Protein AF-A0A960HZG1-F1 (afdb_monomer)

Nearest PDB structures (foldseek):
  1x8z-assembly1_A-2  TM=6.271E-01  e=2.567E+00  Arabidopsis thaliana
  1x8z-assembly3_A  TM=6.271E-01  e=2.567E+00  Arabidopsis thaliana
  1x8z-assembly2_C  TM=4.460E-01  e=3.647E+00  Arabidopsis thaliana

Foldseek 3Di:
DVVVCLVCLLVLLLVLLVQLLVLVCVVVVVVPDPPDDPVNVLVVCVVVVVQPDPNSVCVSVVNVVLVVLSVQLSVCVVVVVQLSNLVSLLVNLVSLLVVLVVQVPDPPHPVVSSVSNNVSSVVSNVSSVVSNPDDDPPDPPDDD

Structure (mmCIF, N/CA/C/O backbone):
data_AF-A0A960HZG1-F1
#
_entry.id   AF-A0A960HZG1-F1
#
loop_
_atom_site.group_PDB
_atom_site.id
_atom_site.type_symbol
_atom_site.label_atom_id
_atom_site.label_alt_id
_atom_site.label_comp_id
_atom_site.label_asym_id
_atom_site.label_entity_id
_atom_site.label_seq_id
_atom_site.pdbx_PDB_ins_code
_atom_site.Cartn_x
_atom_site.Cartn_y
_atom_site.Cartn_z
_atom_site.occupancy
_atom_site.B_iso_or_equiv
_atom_site.auth_seq_id
_atom_site.auth_comp_id
_atom_site.auth_asym_id
_atom_site.auth_atom_id
_atom_site.pdbx_PDB_model_num
ATOM 1 N N . MET A 1 1 ? -23.791 -1.572 13.401 1.00 60.09 1 MET A N 1
ATOM 2 C CA . MET A 1 1 ? -22.875 -1.609 12.232 1.00 60.09 1 MET A CA 1
ATOM 3 C C . MET A 1 1 ? -21.637 -0.717 12.396 1.00 60.09 1 MET A C 1
ATOM 5 O O . MET A 1 1 ? -20.538 -1.222 12.222 1.00 60.09 1 MET A O 1
ATOM 9 N N . VAL A 1 2 ? -21.760 0.551 12.818 1.00 62.97 2 VAL A N 1
ATOM 10 C CA . VAL A 1 2 ? -20.617 1.496 12.950 1.00 62.97 2 VAL A CA 1
ATOM 11 C C . VAL A 1 2 ? -19.483 1.005 13.875 1.00 62.97 2 VAL A C 1
ATOM 13 O O . VAL A 1 2 ? -18.309 1.224 13.592 1.00 62.97 2 VAL A O 1
ATOM 16 N N . LYS A 1 3 ? -19.809 0.296 14.966 1.00 67.06 3 LYS A N 1
ATOM 17 C CA . LYS A 1 3 ? -18.816 -0.244 15.918 1.00 67.06 3 LYS A CA 1
ATOM 18 C C . LYS A 1 3 ? -17.990 -1.399 15.326 1.00 67.06 3 LYS A C 1
ATOM 20 O O . LYS A 1 3 ? -16.790 -1.456 15.550 1.00 67.06 3 LYS A O 1
ATOM 25 N N . VAL A 1 4 ? -18.623 -2.262 14.523 1.00 69.50 4 VAL A N 1
ATOM 26 C CA . VAL A 1 4 ? -17.967 -3.391 13.836 1.00 69.50 4 VAL A CA 1
ATOM 27 C C . VAL A 1 4 ? -17.028 -2.877 12.747 1.00 69.50 4 VAL A C 1
ATOM 29 O O . VAL A 1 4 ? -15.872 -3.278 12.708 1.00 69.50 4 VAL A O 1
ATOM 32 N N . ALA A 1 5 ? -17.480 -1.912 11.938 1.00 68.69 5 ALA A N 1
ATOM 33 C CA . ALA A 1 5 ? -16.642 -1.275 10.922 1.00 68.69 5 ALA A CA 1
ATOM 34 C C . ALA A 1 5 ? -15.390 -0.618 11.532 1.00 68.69 5 ALA A C 1
ATOM 36 O O . ALA A 1 5 ? -14.304 -0.735 10.980 1.00 68.69 5 ALA A O 1
ATOM 37 N N . ARG A 1 6 ? -15.510 0.003 12.713 1.00 69.31 6 ARG A N 1
ATOM 38 C CA . ARG A 1 6 ? -14.374 0.615 13.427 1.00 69.31 6 ARG A CA 1
ATOM 39 C C . ARG A 1 6 ? -13.327 -0.385 13.918 1.00 69.31 6 ARG A C 1
ATOM 41 O O . ARG A 1 6 ? -12.155 -0.035 13.947 1.00 69.31 6 ARG A O 1
ATOM 48 N N . ILE A 1 7 ? -13.743 -1.584 14.324 1.00 78.25 7 ILE A N 1
ATOM 49 C CA . ILE A 1 7 ? -12.824 -2.638 14.783 1.00 78.25 7 ILE A CA 1
ATOM 50 C C . ILE A 1 7 ? -12.207 -3.363 13.585 1.00 78.25 7 ILE A C 1
ATOM 52 O O . ILE A 1 7 ? -11.035 -3.714 13.625 1.00 78.25 7 ILE A O 1
ATOM 56 N N . ALA A 1 8 ? -12.971 -3.556 12.509 1.00 84.12 8 ALA A N 1
ATOM 57 C CA . ALA A 1 8 ? -12.503 -4.249 11.314 1.00 84.12 8 ALA A CA 1
ATOM 58 C C . ALA A 1 8 ? -11.551 -3.398 10.455 1.00 84.12 8 ALA A C 1
ATOM 60 O O . ALA A 1 8 ? -10.641 -3.943 9.838 1.00 84.12 8 ALA A O 1
ATOM 61 N N . LEU A 1 9 ? -11.727 -2.072 10.415 1.00 84.19 9 LEU A N 1
ATOM 62 C CA . LEU A 1 9 ? -10.987 -1.188 9.506 1.00 84.19 9 LEU A CA 1
ATOM 63 C C . LEU A 1 9 ? -9.449 -1.231 9.676 1.00 84.19 9 LEU A C 1
ATOM 65 O O . LEU A 1 9 ? -8.767 -1.307 8.657 1.00 84.19 9 LEU A O 1
ATOM 69 N N . PRO A 1 10 ? -8.870 -1.261 10.895 1.00 82.56 10 PRO A N 1
ATOM 70 C CA . PRO A 1 10 ? -7.425 -1.439 11.071 1.00 82.56 10 PRO A CA 1
ATOM 71 C C . PRO A 1 10 ? -6.904 -2.769 10.511 1.00 82.56 10 PRO A C 1
ATOM 73 O O . PRO A 1 10 ? -5.852 -2.798 9.877 1.00 82.56 10 PRO A O 1
ATOM 76 N N . TRP A 1 11 ? -7.661 -3.857 10.686 1.00 87.56 11 TRP A N 1
ATOM 77 C CA . TRP A 1 11 ? -7.308 -5.172 10.143 1.00 87.56 11 TRP A CA 1
ATOM 78 C C . TRP A 1 11 ? -7.383 -5.200 8.618 1.00 87.56 11 TRP A C 1
ATOM 80 O O . TRP A 1 11 ? -6.507 -5.770 7.972 1.00 87.56 11 TRP A O 1
ATOM 90 N N . VAL A 1 12 ? -8.383 -4.531 8.038 1.00 89.00 12 VAL A N 1
ATOM 91 C CA . VAL A 1 12 ? -8.481 -4.343 6.585 1.00 89.00 12 VAL A CA 1
ATOM 92 C C . VAL A 1 12 ? -7.268 -3.576 6.061 1.00 89.00 12 VAL A C 1
ATOM 94 O O . VAL A 1 12 ? -6.669 -4.005 5.079 1.00 89.00 12 VAL A O 1
ATOM 97 N N . ILE A 1 13 ? -6.851 -2.494 6.727 1.00 84.00 13 ILE A N 1
ATOM 98 C CA . ILE A 1 13 ? -5.647 -1.743 6.337 1.00 84.00 13 ILE A CA 1
ATOM 99 C C . ILE A 1 13 ? -4.400 -2.629 6.426 1.00 84.00 13 ILE A C 1
ATOM 101 O O . ILE A 1 13 ? -3.614 -2.650 5.485 1.00 84.00 13 ILE A O 1
ATOM 105 N N . ALA A 1 14 ? -4.231 -3.398 7.504 1.00 85.94 14 ALA A N 1
ATOM 106 C CA . ALA A 1 14 ? -3.089 -4.30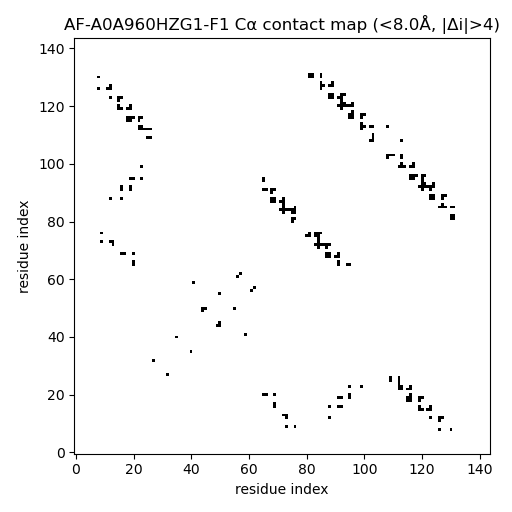1 7.650 1.00 85.94 14 ALA A CA 1
ATOM 107 C C . ALA A 1 14 ? -3.041 -5.366 6.537 1.00 85.94 14 ALA A C 1
ATOM 109 O O . ALA A 1 14 ? -1.985 -5.597 5.945 1.00 85.94 14 ALA A O 1
ATOM 110 N N . ALA A 1 15 ? -4.188 -5.963 6.197 1.00 88.19 15 ALA A N 1
ATOM 111 C CA . ALA A 1 15 ? -4.292 -6.916 5.095 1.00 88.19 15 ALA A CA 1
ATOM 112 C C . ALA A 1 15 ? -3.973 -6.262 3.741 1.00 88.19 15 ALA A C 1
ATOM 114 O O . ALA A 1 15 ? -3.207 -6.814 2.952 1.00 88.19 15 ALA A O 1
ATOM 115 N N . LEU A 1 16 ? -4.499 -5.061 3.484 1.00 84.81 16 LEU A N 1
ATOM 116 C CA . LEU A 1 16 ? -4.215 -4.307 2.263 1.00 84.81 16 LEU A CA 1
ATOM 117 C C . LEU A 1 16 ? -2.732 -3.928 2.152 1.00 84.81 16 LEU A C 1
ATOM 119 O O . LEU A 1 16 ? -2.173 -4.015 1.060 1.00 84.81 16 LEU A O 1
ATOM 123 N N . VAL A 1 17 ? -2.074 -3.570 3.262 1.00 84.88 17 VAL A N 1
ATOM 124 C CA . VAL A 1 17 ? -0.623 -3.308 3.300 1.00 84.88 17 VAL A CA 1
ATOM 125 C C . VAL A 1 17 ? 0.150 -4.566 2.916 1.00 84.88 17 VAL A C 1
ATOM 127 O O . VAL A 1 17 ? 1.038 -4.493 2.069 1.00 84.88 17 VAL A O 1
ATOM 130 N N . ALA A 1 18 ? -0.211 -5.724 3.473 1.00 86.56 18 ALA A N 1
ATOM 131 C CA . ALA A 1 18 ? 0.435 -6.989 3.131 1.00 86.56 18 ALA A CA 1
ATOM 132 C C . ALA A 1 18 ? 0.277 -7.333 1.639 1.00 86.56 18 ALA A C 1
ATOM 134 O O . ALA A 1 18 ? 1.250 -7.719 0.992 1.00 86.56 18 ALA A O 1
ATOM 135 N N . VAL A 1 19 ? -0.918 -7.135 1.071 1.00 86.44 19 VAL A N 1
ATOM 136 C CA . VAL A 1 19 ? -1.180 -7.363 -0.361 1.00 86.44 19 VAL A CA 1
ATOM 137 C C . VAL A 1 19 ? -0.402 -6.378 -1.241 1.00 86.44 19 VAL A C 1
ATOM 139 O O . VAL A 1 19 ? 0.207 -6.790 -2.230 1.00 86.44 19 VAL A O 1
ATOM 142 N N . ALA A 1 20 ? -0.378 -5.090 -0.894 1.00 81.81 20 ALA A N 1
ATOM 143 C CA . ALA A 1 20 ? 0.343 -4.065 -1.651 1.00 81.81 20 ALA A CA 1
ATOM 144 C C . ALA A 1 20 ? 1.860 -4.325 -1.662 1.00 81.81 20 ALA A C 1
ATOM 146 O O . ALA A 1 20 ? 2.494 -4.328 -2.720 1.00 81.81 20 ALA A O 1
ATOM 147 N N . VAL A 1 21 ? 2.434 -4.638 -0.496 1.00 80.88 21 VAL A N 1
ATOM 148 C CA . VAL A 1 21 ? 3.854 -4.988 -0.379 1.00 80.88 21 VAL A CA 1
ATOM 149 C C . VAL A 1 21 ? 4.142 -6.290 -1.127 1.00 80.88 21 VAL A C 1
ATOM 151 O O . VAL A 1 21 ? 5.028 -6.313 -1.975 1.00 80.88 21 VAL A O 1
ATOM 154 N N . GLY A 1 22 ? 3.371 -7.355 -0.889 1.00 81.50 22 GLY A N 1
ATOM 155 C CA . GLY A 1 22 ? 3.590 -8.662 -1.517 1.00 81.50 22 GLY A CA 1
ATOM 156 C C . GLY A 1 22 ? 3.484 -8.634 -3.044 1.00 81.50 22 GLY A C 1
ATOM 157 O O . GLY A 1 22 ? 4.320 -9.220 -3.731 1.00 81.50 22 GLY A O 1
ATOM 158 N N . SER A 1 23 ? 2.513 -7.897 -3.591 1.00 79.50 23 SER A N 1
ATOM 159 C CA . SER A 1 23 ? 2.342 -7.742 -5.045 1.00 79.50 23 SER A CA 1
ATOM 160 C C . SER A 1 23 ? 3.477 -6.961 -5.710 1.00 79.50 23 SER A C 1
ATOM 162 O O . SER A 1 23 ? 3.809 -7.245 -6.857 1.00 79.50 23 SER A O 1
ATOM 164 N N . THR A 1 24 ? 4.159 -6.070 -4.984 1.00 70.94 24 THR A N 1
ATOM 165 C CA . THR A 1 24 ? 5.364 -5.387 -5.492 1.00 70.94 24 THR A CA 1
ATOM 166 C C . THR A 1 24 ? 6.505 -6.380 -5.768 1.00 70.94 24 THR A C 1
ATOM 168 O O . THR A 1 24 ? 7.337 -6.162 -6.648 1.00 70.94 24 THR A O 1
ATOM 171 N N . PHE A 1 25 ? 6.516 -7.521 -5.072 1.00 72.62 25 PHE A N 1
ATOM 172 C CA . PHE A 1 25 ? 7.459 -8.618 -5.297 1.00 72.62 25 PHE A CA 1
ATOM 173 C C . PHE A 1 25 ? 6.915 -9.702 -6.247 1.00 72.62 25 PHE A C 1
ATOM 175 O O . PHE A 1 25 ? 7.598 -10.695 -6.486 1.00 72.62 25 PHE A O 1
ATOM 182 N N . ALA A 1 26 ? 5.735 -9.523 -6.853 1.00 70.12 26 ALA A N 1
ATOM 183 C CA . ALA A 1 26 ? 5.137 -10.471 -7.804 1.00 70.12 26 ALA A CA 1
ATOM 184 C C . ALA A 1 26 ? 6.089 -10.968 -8.915 1.00 70.12 26 ALA A C 1
ATOM 186 O O . ALA A 1 26 ? 6.090 -12.172 -9.191 1.00 70.12 26 ALA A O 1
ATOM 187 N N . PRO A 1 27 ? 6.939 -10.118 -9.533 1.00 62.81 27 PRO A N 1
ATOM 188 C CA . PRO A 1 27 ? 7.874 -10.582 -10.557 1.00 62.81 27 PRO A CA 1
ATOM 189 C C . PRO A 1 27 ? 8.885 -11.613 -10.036 1.00 62.81 27 PRO A C 1
ATOM 191 O O . PRO A 1 27 ? 9.259 -12.525 -10.768 1.00 62.81 27 PRO A O 1
ATOM 194 N N . TRP A 1 28 ? 9.266 -11.508 -8.761 1.00 62.47 28 TRP A N 1
ATOM 195 C CA . TRP A 1 28 ? 10.229 -12.390 -8.097 1.00 62.47 28 TRP A CA 1
ATOM 196 C C . TRP A 1 28 ? 9.637 -13.769 -7.800 1.00 62.47 28 TRP A C 1
ATOM 198 O O . TRP A 1 28 ? 10.320 -14.781 -7.924 1.00 62.47 28 TRP A O 1
ATOM 208 N N . PHE A 1 29 ? 8.342 -13.821 -7.477 1.00 62.66 29 PHE A N 1
ATOM 209 C CA . PHE A 1 29 ? 7.621 -15.083 -7.303 1.00 62.66 29 PHE A CA 1
ATOM 210 C C . PHE A 1 29 ? 7.456 -15.853 -8.618 1.00 62.66 29 PHE A C 1
ATOM 212 O O . PHE A 1 29 ? 7.411 -17.080 -8.604 1.00 62.66 29 PHE A O 1
ATOM 219 N N . ARG A 1 30 ? 7.378 -15.150 -9.757 1.00 61.59 30 ARG A N 1
ATOM 220 C CA . ARG A 1 30 ? 7.255 -15.779 -11.080 1.00 61.59 30 ARG A CA 1
ATOM 221 C C . ARG A 1 30 ? 8.593 -16.282 -11.622 1.00 61.59 30 ARG A C 1
ATOM 223 O O . ARG A 1 30 ? 8.602 -17.297 -12.309 1.00 61.59 30 ARG A O 1
ATOM 230 N N . SER A 1 31 ? 9.697 -15.580 -11.352 1.00 58.00 31 SER A N 1
ATOM 231 C CA . SER A 1 31 ? 10.999 -15.926 -11.932 1.00 58.00 31 SER A CA 1
ATOM 232 C C . SER A 1 31 ? 11.631 -17.185 -11.340 1.00 58.00 31 SER A C 1
ATOM 234 O O . SER A 1 31 ? 12.497 -17.752 -11.992 1.00 58.00 31 SER A O 1
ATOM 236 N N . GLY A 1 32 ? 11.248 -17.629 -10.134 1.00 54.44 32 GLY A N 1
ATOM 237 C CA . GLY A 1 32 ? 11.793 -18.837 -9.485 1.00 54.44 32 GLY A CA 1
ATOM 238 C C . GLY A 1 32 ? 13.285 -18.768 -9.105 1.00 54.44 32 GLY A C 1
ATOM 239 O O . GLY A 1 32 ? 13.736 -19.534 -8.259 1.00 54.44 32 GLY A O 1
ATOM 240 N N . ASP A 1 33 ? 14.036 -17.826 -9.678 1.00 47.31 33 ASP A N 1
ATOM 241 C CA . ASP A 1 33 ? 15.444 -17.572 -9.397 1.00 47.31 33 ASP A CA 1
ATOM 242 C C . ASP A 1 33 ? 15.620 -16.829 -8.069 1.00 47.31 33 ASP A C 1
ATOM 244 O O . ASP A 1 33 ? 15.433 -15.616 -7.957 1.00 47.31 33 ASP A O 1
ATOM 248 N N . VAL A 1 34 ? 16.029 -17.589 -7.054 1.00 52.88 34 VAL A N 1
ATOM 249 C CA . VAL A 1 34 ? 16.315 -17.152 -5.674 1.00 52.88 34 VAL A CA 1
ATOM 250 C C . VAL A 1 34 ? 17.568 -16.254 -5.588 1.00 52.88 34 VAL A C 1
ATOM 252 O O . VAL A 1 34 ? 17.880 -15.708 -4.533 1.00 52.88 34 VAL A O 1
ATOM 255 N N . THR A 1 35 ? 18.302 -16.064 -6.689 1.00 49.84 35 THR A N 1
ATOM 256 C CA . THR A 1 35 ? 19.662 -15.497 -6.689 1.00 49.84 35 THR A CA 1
ATOM 257 C C . THR A 1 35 ? 19.793 -14.063 -7.197 1.00 49.84 35 THR A C 1
ATOM 259 O O . THR A 1 35 ? 20.875 -13.492 -7.044 1.00 49.84 35 THR A O 1
ATOM 262 N N . ARG A 1 36 ? 18.741 -13.423 -7.729 1.00 50.47 36 ARG A N 1
ATOM 263 C CA . ARG A 1 36 ? 18.839 -11.987 -8.046 1.00 50.47 36 ARG A CA 1
ATOM 264 C C . ARG A 1 36 ? 18.851 -11.195 -6.753 1.00 50.47 36 ARG A C 1
ATOM 266 O O . ARG A 1 36 ? 17.874 -11.144 -6.033 1.00 50.47 36 ARG A O 1
ATOM 273 N N . THR A 1 37 ? 19.955 -10.551 -6.419 1.00 56.62 37 THR A N 1
ATOM 274 C CA . THR A 1 37 ? 19.961 -9.609 -5.292 1.00 56.62 37 THR A CA 1
ATOM 275 C C . THR A 1 37 ? 19.302 -8.304 -5.738 1.00 56.62 37 THR A C 1
ATOM 277 O O . THR A 1 37 ? 19.424 -7.923 -6.900 1.00 56.62 37 THR A O 1
ATOM 280 N N . SER A 1 38 ? 18.631 -7.562 -4.850 1.00 54.03 38 SER A N 1
ATOM 281 C CA . SER A 1 38 ? 18.019 -6.258 -5.188 1.00 54.03 38 SER A CA 1
ATOM 282 C C . SER A 1 38 ? 19.008 -5.291 -5.872 1.00 54.03 38 SER A C 1
ATOM 284 O O . SER A 1 38 ? 18.616 -4.418 -6.645 1.00 54.03 38 SER A O 1
ATOM 286 N N . TYR A 1 39 ? 20.310 -5.494 -5.641 1.00 56.16 39 TYR A N 1
ATOM 287 C CA . TYR A 1 39 ? 21.419 -4.806 -6.295 1.00 56.16 39 TYR A CA 1
ATOM 288 C C . TYR A 1 39 ? 21.574 -5.116 -7.789 1.00 56.16 39 TYR A C 1
ATOM 290 O O . TYR A 1 39 ? 21.967 -4.223 -8.537 1.00 56.16 39 TYR A O 1
ATOM 298 N N . GLU A 1 40 ? 21.277 -6.333 -8.247 1.00 58.22 40 GLU A N 1
ATOM 299 C CA . GLU A 1 40 ? 21.318 -6.679 -9.672 1.00 58.22 40 GLU A CA 1
ATOM 300 C C . GLU A 1 40 ? 20.203 -6.000 -10.452 1.00 58.22 40 GLU A C 1
ATOM 302 O O . GLU A 1 40 ? 20.465 -5.466 -11.523 1.00 58.22 40 GLU A O 1
ATOM 307 N N . THR A 1 41 ? 18.992 -5.924 -9.902 1.00 61.81 41 THR A N 1
ATOM 308 C CA . THR A 1 41 ? 17.880 -5.203 -10.539 1.00 61.81 41 THR A CA 1
ATOM 309 C C . THR A 1 41 ? 18.202 -3.715 -10.681 1.00 61.81 41 THR A C 1
ATOM 311 O O . THR A 1 41 ? 18.011 -3.135 -11.748 1.00 61.81 41 THR A O 1
ATOM 314 N N . ILE A 1 42 ? 18.791 -3.115 -9.640 1.00 60.31 42 ILE A N 1
ATOM 315 C CA . ILE A 1 42 ? 19.296 -1.736 -9.676 1.00 60.31 42 ILE A CA 1
ATOM 316 C C . ILE A 1 42 ? 20.419 -1.583 -10.714 1.00 60.31 42 ILE A C 1
ATOM 318 O O . ILE A 1 42 ? 20.450 -0.597 -11.447 1.00 60.31 42 ILE A O 1
ATOM 322 N N . ARG A 1 43 ? 21.344 -2.547 -10.798 1.00 60.69 43 ARG A N 1
ATOM 323 C CA . ARG A 1 43 ? 22.462 -2.528 -11.754 1.00 60.69 43 ARG A CA 1
ATOM 324 C C . ARG A 1 43 ? 21.980 -2.663 -13.200 1.00 60.69 43 ARG A C 1
ATOM 326 O O . ARG A 1 43 ? 22.517 -1.985 -14.068 1.00 60.69 43 ARG A O 1
ATOM 333 N N . THR A 1 44 ? 20.980 -3.498 -13.459 1.00 62.31 44 THR A N 1
ATOM 334 C CA . THR A 1 44 ? 20.368 -3.659 -14.785 1.00 62.31 44 THR A CA 1
ATOM 335 C C . THR A 1 44 ? 19.598 -2.407 -15.187 1.00 62.31 44 THR A C 1
ATOM 337 O O . THR A 1 44 ? 19.768 -1.928 -16.303 1.00 62.31 44 THR A O 1
ATOM 340 N N . ALA A 1 45 ? 18.833 -1.817 -14.267 1.00 61.91 45 ALA A N 1
ATOM 341 C CA . ALA A 1 45 ? 18.128 -0.562 -14.517 1.00 61.91 45 ALA A CA 1
ATOM 342 C C . ALA A 1 45 ? 19.094 0.611 -14.782 1.00 61.91 45 ALA A C 1
ATOM 344 O O . ALA A 1 45 ? 18.834 1.422 -15.663 1.00 61.91 45 ALA A O 1
ATOM 345 N N . ALA A 1 46 ? 20.240 0.654 -14.089 1.00 60.16 46 ALA A N 1
ATOM 346 C CA . ALA A 1 46 ? 21.304 1.626 -14.351 1.00 60.16 46 ALA A CA 1
ATOM 347 C C . ALA A 1 46 ? 22.036 1.386 -15.686 1.00 60.16 46 ALA A C 1
ATOM 349 O O . ALA A 1 46 ? 22.527 2.330 -16.286 1.00 60.16 46 ALA A O 1
ATOM 350 N N . ARG A 1 47 ? 22.131 0.135 -16.160 1.00 62.44 47 ARG A N 1
ATOM 351 C CA . ARG A 1 47 ? 22.755 -0.196 -17.458 1.00 62.44 47 ARG A CA 1
ATOM 352 C C . ARG A 1 47 ? 21.856 0.074 -18.660 1.00 62.44 47 ARG A C 1
ATOM 354 O O . ARG A 1 47 ? 22.374 0.276 -19.750 1.00 62.44 47 ARG A O 1
ATOM 361 N N . LEU A 1 48 ? 20.542 0.016 -18.473 1.00 59.88 48 LEU A N 1
ATOM 362 C CA . LEU A 1 48 ? 19.547 0.258 -19.519 1.00 59.88 48 LEU A CA 1
ATOM 363 C C . LEU A 1 48 ? 19.188 1.744 -19.672 1.00 59.88 48 LEU A C 1
ATOM 365 O O . LEU A 1 48 ? 18.267 2.052 -20.419 1.00 59.88 48 LEU A O 1
ATOM 369 N N . ASP A 1 49 ? 19.863 2.638 -18.938 1.00 57.59 49 ASP A N 1
ATOM 370 C CA . ASP A 1 49 ? 19.606 4.088 -18.916 1.00 57.59 49 ASP A CA 1
ATOM 371 C C . ASP A 1 49 ? 18.138 4.459 -18.618 1.00 57.59 49 ASP A C 1
ATOM 373 O O . ASP A 1 49 ? 17.668 5.563 -18.858 1.00 57.59 49 ASP A O 1
ATOM 377 N N . LEU A 1 50 ? 17.390 3.525 -18.019 1.00 57.25 50 LEU A N 1
ATOM 378 C CA . LEU A 1 50 ? 15.999 3.715 -17.589 1.00 57.25 50 LEU A CA 1
ATOM 379 C C . LEU A 1 50 ? 15.886 4.688 -16.404 1.00 57.25 50 LEU A C 1
ATOM 381 O O . LEU A 1 50 ? 14.784 5.026 -15.973 1.00 57.25 50 LEU A O 1
ATOM 385 N N . LEU A 1 51 ? 17.024 5.073 -15.830 1.00 54.91 51 LEU A N 1
ATOM 386 C CA . LEU A 1 51 ? 17.160 5.765 -14.563 1.00 54.91 51 LEU A CA 1
ATOM 387 C C . LEU A 1 51 ? 18.001 7.036 -14.736 1.00 54.91 51 LEU A C 1
ATOM 389 O O . LEU A 1 51 ? 19.038 7.184 -14.094 1.00 54.91 51 LEU A O 1
ATOM 393 N N . ASP A 1 52 ? 17.540 7.969 -15.563 1.00 53.38 52 ASP A N 1
ATOM 394 C CA . ASP A 1 52 ? 18.102 9.318 -15.578 1.00 53.38 52 ASP A CA 1
ATOM 395 C C . ASP A 1 52 ? 17.551 10.173 -14.423 1.00 53.38 52 ASP A C 1
ATOM 397 O O . ASP A 1 52 ? 16.347 10.228 -14.145 1.00 53.38 52 ASP A O 1
ATOM 401 N N . GLY A 1 53 ? 18.454 10.877 -13.735 1.00 63.06 53 GLY A N 1
ATOM 402 C CA . GLY A 1 53 ? 18.118 11.917 -12.759 1.00 63.06 53 GLY A CA 1
ATOM 403 C C . GLY A 1 53 ? 17.451 11.440 -11.457 1.00 63.06 53 GLY A C 1
ATOM 404 O O . GLY A 1 53 ? 17.779 10.402 -10.881 1.00 63.06 53 GLY A O 1
ATOM 405 N N . SER A 1 54 ? 16.526 12.247 -10.928 1.00 54.59 54 SER A N 1
ATOM 406 C CA . SER A 1 54 ? 15.889 12.061 -9.610 1.00 54.59 54 SER A CA 1
ATOM 407 C C . SER A 1 54 ? 15.004 10.810 -9.508 1.00 54.59 54 SER A C 1
ATOM 409 O O . SER A 1 54 ? 14.843 10.267 -8.412 1.00 54.59 54 SER A O 1
ATOM 411 N N . ALA A 1 55 ? 14.483 10.305 -10.632 1.00 53.06 55 ALA A N 1
ATOM 412 C CA . ALA A 1 55 ? 13.660 9.095 -10.690 1.00 53.06 55 ALA A CA 1
ATOM 413 C C . ALA A 1 55 ? 14.448 7.830 -10.297 1.00 53.06 55 ALA A C 1
ATOM 415 O O . ALA A 1 55 ? 13.905 6.949 -9.628 1.00 53.06 55 ALA A O 1
ATOM 416 N N . ALA A 1 56 ? 15.746 7.786 -10.616 1.00 55.81 56 ALA A N 1
ATOM 417 C CA . ALA A 1 56 ? 16.676 6.734 -10.207 1.00 55.81 56 ALA A CA 1
ATOM 418 C C . ALA A 1 56 ? 16.784 6.606 -8.688 1.00 55.81 56 ALA A C 1
ATOM 420 O O . ALA A 1 56 ? 16.658 5.524 -8.114 1.00 55.81 56 ALA A O 1
ATOM 421 N N . THR A 1 57 ? 16.992 7.745 -8.033 1.00 57.69 57 THR A N 1
ATOM 422 C CA . THR A 1 57 ? 17.117 7.852 -6.581 1.00 57.69 57 THR A CA 1
ATOM 423 C C . THR A 1 57 ? 15.802 7.480 -5.906 1.00 57.69 57 THR A C 1
ATOM 425 O O . THR A 1 57 ? 15.800 6.708 -4.948 1.00 57.6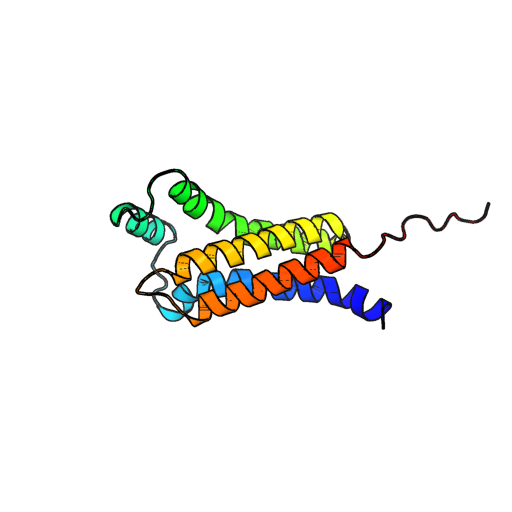9 57 THR A O 1
ATOM 428 N N . VAL A 1 58 ? 14.670 7.944 -6.441 1.00 59.53 58 VAL A N 1
ATOM 429 C CA . VAL A 1 58 ? 13.339 7.608 -5.915 1.00 59.53 58 VAL A CA 1
ATOM 430 C C . VAL A 1 58 ? 13.036 6.119 -6.063 1.00 59.53 58 VAL A C 1
ATOM 432 O O . VAL A 1 58 ? 12.578 5.509 -5.103 1.00 59.53 58 VAL A O 1
ATOM 435 N N . ALA A 1 59 ? 13.343 5.498 -7.203 1.00 61.69 59 ALA A N 1
ATOM 436 C CA . ALA A 1 59 ? 13.164 4.058 -7.374 1.00 61.69 59 ALA A CA 1
ATOM 437 C C . ALA A 1 59 ? 14.066 3.257 -6.418 1.00 61.69 59 ALA A C 1
ATOM 439 O O . ALA A 1 59 ? 13.625 2.280 -5.816 1.00 61.69 59 ALA A O 1
ATOM 440 N N . ARG A 1 60 ? 15.316 3.695 -6.222 1.00 60.38 60 ARG A N 1
ATOM 441 C CA . ARG A 1 60 ? 16.317 2.995 -5.403 1.00 60.38 60 ARG A CA 1
ATOM 442 C C . ARG A 1 60 ? 16.055 3.094 -3.898 1.00 60.38 60 ARG A C 1
ATOM 444 O O . ARG A 1 60 ? 16.237 2.108 -3.191 1.00 60.38 60 ARG A O 1
ATOM 451 N N . PHE A 1 61 ? 15.633 4.259 -3.409 1.00 59.38 61 PHE A N 1
ATOM 452 C CA . PHE A 1 61 ? 15.324 4.474 -1.990 1.00 59.38 61 PHE A CA 1
ATOM 453 C C . PHE A 1 61 ? 13.861 4.169 -1.656 1.00 59.38 61 PHE A C 1
ATOM 455 O O . PHE A 1 61 ? 13.575 3.608 -0.599 1.00 59.38 61 PHE A O 1
ATOM 462 N N . GLY A 1 62 ? 12.937 4.487 -2.565 1.00 63.09 62 GLY A N 1
ATOM 463 C CA . GLY A 1 62 ? 11.501 4.289 -2.383 1.00 63.09 62 GLY A CA 1
ATOM 464 C C . GLY A 1 62 ? 11.117 2.818 -2.254 1.00 63.09 62 GLY A C 1
ATOM 465 O O . GLY A 1 62 ? 10.270 2.493 -1.425 1.00 63.09 62 GLY A O 1
ATOM 466 N N . TRP A 1 63 ? 11.796 1.917 -2.974 1.00 65.50 63 TRP A N 1
ATOM 467 C CA . TRP A 1 63 ? 11.518 0.476 -2.919 1.00 65.50 63 TRP A CA 1
ATOM 468 C C . TRP A 1 63 ? 11.680 -0.109 -1.508 1.00 65.50 63 TRP A C 1
ATOM 470 O O . TRP A 1 63 ? 10.845 -0.894 -1.065 1.00 65.50 63 TRP A O 1
ATOM 480 N N . SER A 1 64 ? 12.712 0.304 -0.767 1.00 72.38 64 SER A N 1
ATOM 481 C CA . SER A 1 64 ? 12.932 -0.133 0.622 1.00 72.38 64 SER A CA 1
ATOM 482 C C . SER A 1 64 ? 12.044 0.610 1.621 1.00 72.38 64 SER A C 1
ATOM 484 O O . SER A 1 64 ? 11.771 0.110 2.712 1.00 72.38 64 SER A O 1
ATOM 486 N N . PHE A 1 65 ? 11.584 1.807 1.259 1.00 79.50 65 PHE A N 1
ATOM 487 C CA . PHE A 1 65 ? 10.775 2.646 2.134 1.00 79.50 65 PHE A CA 1
ATOM 488 C C . PHE A 1 65 ? 9.330 2.149 2.238 1.00 79.50 65 PHE A C 1
ATOM 490 O O . PHE A 1 65 ? 8.753 2.202 3.318 1.00 79.50 65 PHE A O 1
ATOM 497 N N . VAL A 1 66 ? 8.755 1.613 1.156 1.00 81.81 66 VAL A N 1
ATOM 498 C CA . VAL A 1 66 ? 7.374 1.091 1.137 1.00 81.81 66 VAL A CA 1
ATOM 499 C C . VAL A 1 66 ? 7.116 0.013 2.207 1.00 81.81 66 VAL A C 1
ATOM 501 O O . VAL A 1 66 ? 6.188 0.199 2.997 1.00 81.81 66 VAL A O 1
ATOM 504 N N . PRO A 1 67 ? 7.905 -1.077 2.321 1.00 83.19 67 PRO A N 1
ATOM 505 C CA . PRO A 1 67 ? 7.691 -2.074 3.370 1.00 83.19 67 PRO A CA 1
ATOM 506 C C . PRO A 1 67 ? 7.931 -1.509 4.776 1.00 83.19 67 PRO A C 1
ATOM 508 O O . PRO A 1 67 ? 7.180 -1.837 5.692 1.00 83.19 67 PRO A O 1
ATOM 511 N N . LEU A 1 68 ? 8.907 -0.609 4.953 1.00 87.12 68 LEU A N 1
ATOM 512 C CA . LEU A 1 68 ? 9.138 0.061 6.237 1.00 87.12 68 LEU A CA 1
ATOM 513 C C . LEU A 1 68 ? 7.922 0.900 6.655 1.00 87.12 68 LEU A C 1
ATOM 515 O O . LEU A 1 68 ? 7.444 0.772 7.780 1.00 87.12 68 LEU A O 1
ATOM 519 N N . MET A 1 69 ? 7.388 1.720 5.746 1.00 87.88 69 MET A N 1
ATOM 520 C CA . MET A 1 69 ? 6.177 2.509 5.987 1.00 87.88 69 MET A CA 1
ATOM 521 C C . MET A 1 69 ? 4.965 1.610 6.243 1.00 87.88 69 MET A C 1
ATOM 523 O O . MET A 1 69 ? 4.143 1.936 7.094 1.00 87.88 69 MET A O 1
ATOM 527 N N . GLY A 1 70 ? 4.873 0.458 5.573 1.00 87.75 70 GLY A N 1
ATOM 528 C CA . GLY A 1 70 ? 3.849 -0.553 5.841 1.00 87.75 70 GLY A CA 1
ATOM 529 C C . GLY A 1 70 ? 3.922 -1.092 7.270 1.00 87.75 70 GLY A C 1
ATOM 530 O O . GLY A 1 70 ? 2.911 -1.118 7.972 1.00 87.75 70 GLY A O 1
ATOM 531 N N . CYS A 1 71 ? 5.121 -1.440 7.741 1.00 89.38 71 CYS A N 1
ATOM 532 C CA . CYS A 1 71 ? 5.335 -1.864 9.125 1.0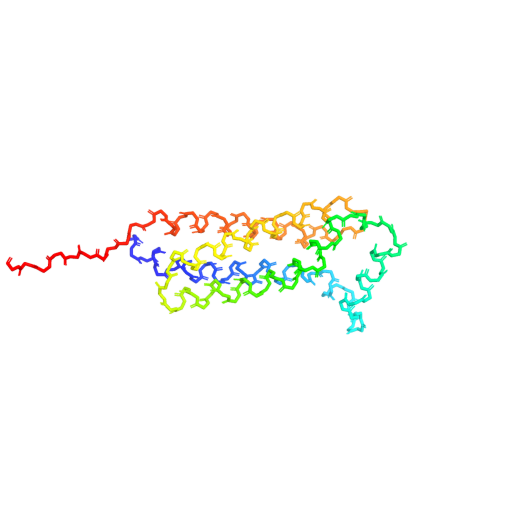0 89.38 71 CYS A CA 1
ATOM 533 C C . CYS A 1 71 ? 4.992 -0.753 10.124 1.00 89.38 71 CYS A C 1
ATOM 535 O O . CYS A 1 71 ? 4.315 -1.021 11.115 1.00 89.38 71 CYS A O 1
ATOM 537 N N . LEU A 1 72 ? 5.402 0.493 9.861 1.00 91.38 72 LEU A N 1
ATOM 538 C CA . LEU A 1 72 ? 5.063 1.636 10.716 1.00 91.38 72 LEU A CA 1
ATOM 539 C C . LEU A 1 72 ? 3.557 1.913 10.740 1.00 91.38 72 LEU A C 1
ATOM 541 O O . LEU A 1 72 ? 3.021 2.229 11.800 1.00 91.38 72 LEU A O 1
ATOM 545 N N . ALA A 1 73 ? 2.862 1.751 9.610 1.00 89.38 73 ALA A N 1
ATOM 546 C CA . ALA A 1 73 ? 1.410 1.863 9.543 1.00 89.38 73 ALA A CA 1
ATOM 547 C C . ALA A 1 73 ? 0.737 0.835 10.456 1.00 89.38 73 ALA A C 1
ATOM 549 O O . ALA A 1 73 ? -0.074 1.206 11.305 1.00 89.38 73 ALA A O 1
ATOM 550 N N . VAL A 1 74 ? 1.108 -0.442 10.325 1.00 90.00 74 VAL A N 1
ATOM 551 C CA . VAL A 1 74 ? 0.553 -1.526 11.148 1.00 90.00 74 VAL A CA 1
ATOM 552 C C . VAL A 1 74 ? 0.892 -1.317 12.623 1.00 90.00 74 VAL A C 1
ATOM 554 O O . VAL A 1 74 ? -0.002 -1.389 13.461 1.00 90.00 74 VAL A O 1
ATOM 557 N N . LEU A 1 75 ? 2.144 -0.991 12.951 1.00 91.19 75 LEU A N 1
ATOM 558 C CA . LEU A 1 75 ? 2.572 -0.738 14.327 1.00 91.19 75 LEU A CA 1
ATOM 559 C C . LEU A 1 75 ? 1.802 0.430 14.957 1.00 91.19 75 LEU A C 1
ATOM 561 O O . LEU A 1 75 ? 1.303 0.304 16.070 1.00 91.19 75 LEU A O 1
ATOM 565 N N . ALA A 1 76 ? 1.646 1.543 14.241 1.00 89.81 76 ALA A N 1
ATOM 566 C CA . ALA A 1 76 ? 0.879 2.684 14.729 1.00 89.81 76 ALA A CA 1
ATOM 567 C C . ALA A 1 76 ? -0.606 2.341 14.933 1.00 89.81 76 ALA A C 1
ATOM 569 O O . ALA A 1 76 ? -1.215 2.826 15.882 1.00 89.81 76 ALA A O 1
ATOM 570 N N . LEU A 1 77 ? -1.190 1.482 14.089 1.00 87.06 77 LEU A N 1
ATOM 571 C CA . LEU A 1 77 ? -2.558 0.991 14.283 1.00 87.06 77 LEU A CA 1
ATOM 572 C C . LEU A 1 77 ? -2.681 0.057 15.497 1.00 87.06 77 LEU A C 1
ATOM 574 O O . LEU A 1 77 ? -3.679 0.147 16.211 1.00 87.06 77 LEU A O 1
ATOM 578 N N . LEU A 1 78 ? -1.683 -0.799 15.742 1.00 88.88 78 LEU A N 1
ATOM 579 C CA . LEU A 1 78 ? -1.627 -1.686 16.912 1.00 88.88 78 LEU A CA 1
ATOM 580 C C . LEU A 1 78 ? -1.461 -0.909 18.222 1.00 88.88 78 LEU A C 1
ATOM 582 O O . LEU A 1 78 ? -2.045 -1.286 19.231 1.00 88.88 78 LEU A O 1
ATOM 586 N N . LEU A 1 79 ? -0.711 0.194 18.193 1.00 89.50 79 LEU A N 1
ATOM 587 C CA . LEU A 1 79 ? -0.535 1.119 19.319 1.00 89.50 79 LEU A CA 1
ATOM 588 C C . LEU A 1 79 ? -1.686 2.136 19.452 1.00 89.50 79 LEU A C 1
ATOM 590 O O . LEU A 1 79 ? -1.545 3.146 20.131 1.00 89.50 79 LEU A O 1
ATOM 594 N N . GLU A 1 80 ? -2.806 1.915 18.762 1.00 86.44 80 GLU A N 1
ATOM 595 C CA . GLU A 1 80 ? -3.997 2.777 18.763 1.00 86.44 80 GLU A CA 1
ATOM 596 C C . GLU A 1 80 ? -3.790 4.216 18.238 1.00 86.44 80 GLU A C 1
ATOM 598 O O . GLU A 1 80 ? -4.727 5.019 18.210 1.00 86.44 80 GLU A O 1
ATOM 603 N N . HIS A 1 81 ? -2.621 4.535 17.676 1.00 88.44 81 HIS A N 1
ATOM 604 C CA . HIS A 1 81 ? -2.328 5.800 16.995 1.00 88.44 81 HIS A CA 1
ATOM 605 C C . HIS A 1 81 ? -2.944 5.846 15.586 1.00 88.44 81 HIS A C 1
ATOM 607 O O . HIS A 1 81 ? -2.255 5.931 14.564 1.00 88.44 81 HIS A O 1
ATOM 613 N N . ARG A 1 82 ? -4.280 5.836 15.518 1.00 86.94 82 ARG A N 1
ATOM 614 C CA . ARG A 1 82 ? -5.058 5.689 14.272 1.00 86.94 82 ARG A CA 1
ATOM 615 C C . ARG A 1 82 ? -4.693 6.679 13.173 1.00 86.94 82 ARG A C 1
ATOM 617 O O . ARG A 1 82 ? -4.597 6.285 12.017 1.00 86.94 82 ARG A O 1
ATOM 624 N N . ARG A 1 83 ? -4.484 7.954 13.515 1.00 88.12 83 ARG A N 1
ATOM 625 C CA . ARG A 1 83 ? -4.145 9.000 12.532 1.00 88.12 83 ARG A CA 1
ATOM 626 C C . ARG A 1 83 ? -2.766 8.782 11.918 1.00 88.12 83 ARG A C 1
ATOM 628 O O . ARG A 1 83 ? -2.614 8.902 10.709 1.00 88.12 83 ARG A O 1
ATOM 635 N N . VAL A 1 84 ? -1.790 8.426 12.751 1.00 91.00 84 VAL A N 1
ATOM 636 C CA . VAL A 1 84 ? -0.418 8.140 12.318 1.00 91.00 84 VAL A CA 1
ATOM 637 C C . VAL A 1 84 ? -0.400 6.885 11.445 1.00 91.00 84 VAL A C 1
ATOM 639 O O . VAL A 1 84 ? 0.163 6.904 10.353 1.00 91.00 84 VAL A O 1
ATOM 642 N N . GLY A 1 85 ? -1.106 5.833 11.869 1.00 88.19 85 GLY A N 1
ATOM 643 C CA . GLY A 1 85 ? -1.265 4.611 11.081 1.00 88.19 85 GLY A CA 1
ATOM 644 C C . GLY A 1 85 ? -1.934 4.854 9.728 1.00 88.19 85 GLY A C 1
ATOM 645 O O . GLY A 1 85 ? -1.441 4.383 8.706 1.00 88.19 85 GLY A O 1
ATOM 646 N N . ALA A 1 86 ? -3.006 5.653 9.694 1.00 89.88 86 ALA A N 1
ATOM 647 C CA . ALA A 1 86 ? -3.698 6.019 8.458 1.00 89.88 86 ALA A CA 1
ATOM 648 C C . ALA A 1 86 ? -2.811 6.824 7.497 1.00 89.88 86 ALA A C 1
ATOM 650 O O . ALA A 1 86 ? -2.875 6.604 6.286 1.00 89.88 86 ALA A O 1
ATOM 651 N N . LEU A 1 87 ? -1.982 7.732 8.025 1.00 92.88 87 LEU A N 1
ATOM 652 C CA . LEU A 1 87 ? -1.043 8.530 7.237 1.00 92.88 87 LEU A CA 1
ATOM 653 C C . LEU A 1 87 ? 0.008 7.637 6.568 1.00 92.88 87 LEU A C 1
ATOM 655 O O . LEU A 1 87 ? 0.179 7.700 5.352 1.00 92.88 87 LEU A O 1
ATOM 659 N N . PHE A 1 88 ? 0.668 6.765 7.336 1.00 92.00 88 PHE A N 1
ATOM 660 C CA . PHE A 1 88 ? 1.649 5.829 6.781 1.00 92.00 88 PHE A CA 1
ATOM 661 C C . PHE A 1 88 ? 1.014 4.871 5.767 1.00 92.00 88 PHE A C 1
ATOM 663 O O . PHE A 1 88 ? 1.574 4.655 4.693 1.00 92.00 88 PHE A O 1
ATOM 670 N N . ALA A 1 89 ? -0.187 4.367 6.052 1.00 89.38 89 ALA A N 1
ATOM 671 C CA . ALA A 1 89 ? -0.954 3.554 5.116 1.00 89.38 89 ALA A CA 1
ATOM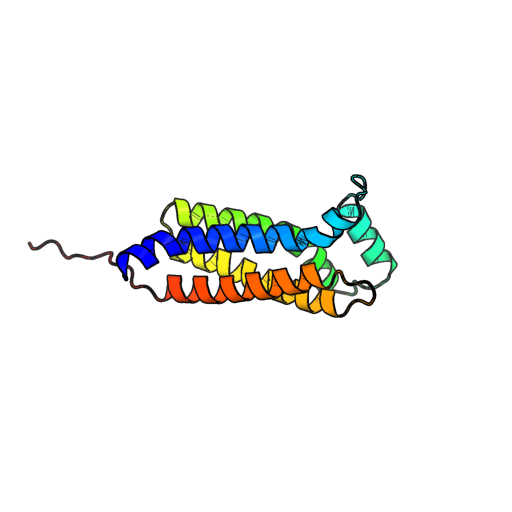 672 C C . ALA A 1 89 ? -1.267 4.324 3.815 1.00 89.38 89 ALA A C 1
ATOM 674 O O . ALA A 1 89 ? -1.060 3.804 2.722 1.00 89.38 89 ALA A O 1
ATOM 675 N N . ALA A 1 90 ? -1.664 5.597 3.895 1.00 91.88 90 ALA A N 1
ATOM 676 C CA . ALA A 1 90 ? -1.921 6.407 2.704 1.00 91.88 90 ALA A CA 1
ATOM 677 C C . ALA A 1 90 ? -0.656 6.590 1.848 1.00 91.88 90 ALA A C 1
ATOM 679 O O . ALA A 1 90 ? -0.723 6.478 0.624 1.00 91.88 90 ALA A O 1
ATOM 680 N N . ILE A 1 91 ? 0.501 6.805 2.486 1.00 91.44 91 ILE A N 1
ATOM 681 C CA . ILE A 1 91 ? 1.802 6.895 1.804 1.00 91.44 91 ILE A CA 1
ATOM 682 C C . ILE A 1 91 ? 2.113 5.588 1.063 1.00 91.44 91 ILE A C 1
ATOM 684 O O . ILE A 1 91 ? 2.484 5.625 -0.110 1.00 91.44 91 ILE A O 1
ATOM 688 N N . VAL A 1 92 ? 1.912 4.434 1.709 1.00 89.31 92 VAL A N 1
ATOM 689 C CA . VAL A 1 92 ? 2.099 3.111 1.085 1.00 89.31 92 VAL A CA 1
ATOM 690 C C . VAL A 1 92 ? 1.167 2.926 -0.112 1.00 89.31 92 VAL A C 1
ATOM 692 O O . VAL A 1 92 ? 1.618 2.490 -1.173 1.00 89.31 92 VAL A O 1
ATOM 695 N N . GLY A 1 93 ? -0.111 3.286 0.028 1.00 89.25 93 GLY A N 1
ATOM 696 C CA . GLY A 1 93 ? -1.092 3.195 -1.053 1.00 89.25 93 GLY A CA 1
ATOM 697 C C . GLY A 1 93 ? -0.715 4.060 -2.257 1.00 89.25 93 GLY A C 1
ATOM 698 O O . GLY A 1 93 ? -0.669 3.563 -3.382 1.00 89.25 93 GLY A O 1
ATOM 699 N N . ALA A 1 94 ? -0.359 5.325 -2.018 1.00 90.12 94 ALA A N 1
ATOM 700 C CA . ALA A 1 94 ? 0.074 6.252 -3.063 1.00 90.12 94 ALA A CA 1
ATOM 701 C C . ALA A 1 94 ? 1.348 5.771 -3.774 1.00 90.12 94 ALA A C 1
ATOM 703 O O . ALA A 1 94 ? 1.401 5.759 -5.005 1.00 90.12 94 ALA A O 1
ATOM 704 N N . ALA A 1 95 ? 2.353 5.329 -3.012 1.00 85.06 95 ALA A N 1
ATOM 705 C CA . ALA A 1 95 ? 3.598 4.807 -3.567 1.00 85.06 95 ALA A CA 1
ATOM 706 C C . ALA A 1 95 ? 3.363 3.546 -4.414 1.00 85.06 95 ALA A C 1
ATOM 708 O O . ALA A 1 95 ? 3.934 3.427 -5.497 1.00 85.06 95 ALA A O 1
ATOM 709 N N . SER A 1 96 ? 2.484 2.643 -3.963 1.00 84.94 96 SER A N 1
ATOM 710 C CA . SER A 1 96 ? 2.144 1.411 -4.689 1.00 84.94 96 SER A CA 1
ATOM 711 C C . SER A 1 96 ? 1.464 1.710 -6.027 1.00 84.94 96 SER A C 1
ATOM 713 O O . SER A 1 96 ? 1.859 1.154 -7.051 1.00 84.94 96 SER A O 1
ATOM 715 N N . VAL A 1 97 ? 0.492 2.632 -6.049 1.00 87.50 97 VAL A N 1
ATOM 716 C CA . VAL A 1 97 ? -0.185 3.058 -7.289 1.00 87.50 97 VAL A CA 1
ATOM 717 C C . VAL A 1 97 ? 0.800 3.727 -8.246 1.00 87.50 97 VAL A C 1
ATOM 719 O O . VAL A 1 97 ? 0.824 3.393 -9.430 1.00 87.50 97 VAL A O 1
ATOM 722 N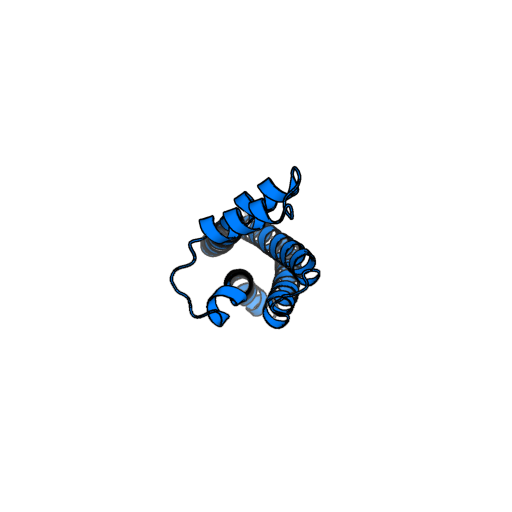 N . ALA A 1 98 ? 1.630 4.646 -7.745 1.00 84.44 98 ALA A N 1
ATOM 723 C CA . ALA A 1 98 ? 2.609 5.353 -8.565 1.00 84.44 98 ALA A CA 1
ATOM 724 C C . ALA A 1 98 ? 3.623 4.386 -9.195 1.00 84.44 98 ALA A C 1
ATOM 726 O O . ALA A 1 98 ? 3.856 4.438 -10.404 1.00 84.44 98 ALA A O 1
ATOM 727 N N . LEU A 1 99 ? 4.181 3.469 -8.400 1.00 77.75 99 LEU A N 1
ATOM 728 C CA . LEU A 1 99 ? 5.151 2.486 -8.878 1.00 77.75 99 LEU A CA 1
ATOM 729 C C . LEU A 1 99 ? 4.521 1.532 -9.898 1.00 77.75 99 LEU A C 1
ATOM 731 O O . LEU A 1 99 ? 5.091 1.311 -10.966 1.00 77.75 99 LEU A O 1
ATOM 735 N N . ALA A 1 100 ? 3.325 1.018 -9.612 1.00 81.62 100 ALA A N 1
ATOM 736 C CA . ALA A 1 100 ? 2.618 0.132 -10.525 1.00 81.62 100 ALA A CA 1
ATOM 737 C C . ALA A 1 100 ? 2.259 0.827 -11.848 1.00 81.62 100 ALA A C 1
ATOM 739 O O . ALA A 1 100 ? 2.399 0.218 -12.907 1.00 81.62 100 ALA A O 1
ATOM 740 N N . ALA A 1 101 ? 1.870 2.105 -11.823 1.00 82.75 101 ALA A N 1
ATOM 741 C CA . ALA A 1 101 ? 1.600 2.882 -13.032 1.00 82.75 101 ALA A CA 1
ATOM 742 C C . ALA A 1 101 ? 2.857 3.083 -13.897 1.00 82.75 101 ALA A C 1
ATOM 744 O O . ALA A 1 101 ? 2.768 3.032 -15.124 1.00 82.75 101 ALA A O 1
ATOM 745 N N . VAL A 1 102 ? 4.026 3.281 -13.275 1.00 77.69 102 VAL A N 1
ATOM 746 C CA . VAL A 1 102 ? 5.313 3.358 -13.987 1.00 77.69 102 VAL A CA 1
ATOM 747 C C . VAL A 1 102 ? 5.672 2.003 -14.598 1.00 77.69 102 VAL A C 1
ATOM 749 O O . VAL A 1 102 ? 5.949 1.931 -15.793 1.00 77.69 102 VAL A O 1
ATOM 752 N N . VAL A 1 103 ? 5.605 0.922 -13.814 1.00 73.38 103 VAL A N 1
ATOM 753 C CA . VAL A 1 103 ? 5.939 -0.441 -14.271 1.00 73.38 103 VAL A CA 1
ATOM 754 C C . VAL A 1 103 ? 4.986 -0.928 -15.365 1.00 73.38 103 VAL A C 1
ATOM 756 O O . VAL A 1 103 ? 5.416 -1.618 -16.283 1.00 73.38 103 VAL A O 1
ATOM 759 N N . SER A 1 104 ? 3.713 -0.527 -15.328 1.00 78.38 104 SER A N 1
ATOM 760 C CA . SER A 1 104 ? 2.721 -0.904 -16.348 1.00 78.38 104 SER A CA 1
ATOM 761 C C . SER A 1 104 ? 3.070 -0.394 -17.747 1.00 78.38 104 SER A C 1
ATOM 763 O O . SER A 1 104 ? 2.567 -0.938 -18.723 1.00 78.38 104 SER A O 1
ATOM 765 N N . ARG A 1 105 ? 3.933 0.625 -17.863 1.00 77.19 105 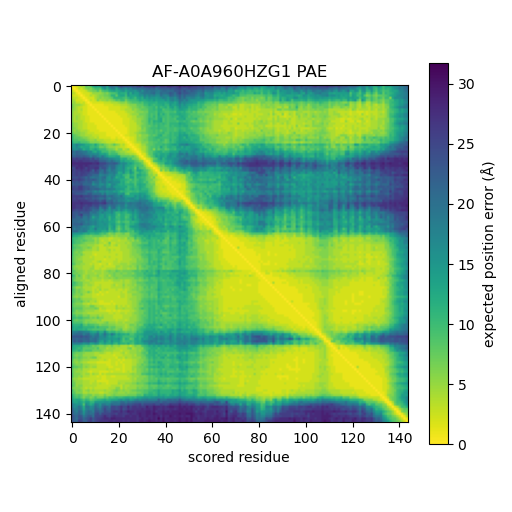ARG A N 1
ATOM 766 C CA . ARG A 1 105 ? 4.401 1.163 -19.150 1.00 77.19 105 ARG A CA 1
ATOM 767 C C . ARG A 1 105 ? 5.603 0.405 -19.725 1.00 77.19 105 ARG A C 1
ATOM 769 O O . ARG A 1 105 ? 6.017 0.715 -20.838 1.00 77.19 105 ARG A O 1
ATOM 776 N N . ALA A 1 106 ? 6.185 -0.537 -18.980 1.00 68.94 106 ALA A N 1
ATOM 777 C CA . ALA A 1 106 ? 7.329 -1.321 -19.437 1.00 68.94 106 ALA A CA 1
ATOM 778 C C . ALA A 1 106 ? 6.888 -2.476 -20.369 1.00 68.94 106 ALA A C 1
ATOM 780 O O . ALA A 1 106 ? 5.854 -3.086 -20.098 1.00 68.94 106 ALA A O 1
ATOM 781 N N . PRO A 1 107 ? 7.670 -2.818 -21.415 1.00 60.81 107 PRO A N 1
ATOM 782 C CA . PRO A 1 107 ? 7.309 -3.855 -22.395 1.00 60.81 107 PRO A CA 1
ATOM 783 C C . PRO A 1 107 ? 7.162 -5.274 -21.819 1.00 60.81 107 PRO A C 1
ATOM 785 O O . PRO A 1 107 ? 6.345 -6.040 -22.313 1.00 60.81 107 PRO A O 1
ATOM 788 N N . ASP A 1 108 ? 7.915 -5.606 -20.763 1.00 63.12 108 ASP A N 1
ATOM 789 C CA . ASP A 1 108 ? 7.947 -6.939 -20.130 1.00 63.12 108 ASP A CA 1
ATOM 790 C C . ASP A 1 108 ? 7.203 -6.965 -18.779 1.00 63.12 108 ASP A C 1
ATOM 792 O O . ASP A 1 108 ? 7.648 -7.569 -17.795 1.00 63.12 108 ASP A O 1
ATOM 796 N N . ASN A 1 109 ? 6.093 -6.234 -18.673 1.00 62.59 109 ASN A N 1
ATOM 797 C CA . ASN A 1 109 ? 5.382 -6.085 -17.410 1.00 62.59 109 ASN A CA 1
ATOM 798 C C . ASN A 1 109 ? 4.702 -7.398 -16.952 1.00 62.59 109 ASN A C 1
ATOM 800 O O . ASN A 1 109 ? 4.169 -8.200 -17.716 1.00 62.59 109 ASN A O 1
ATOM 804 N N . VAL A 1 110 ? 4.696 -7.630 -15.637 1.00 62.50 110 VAL A N 1
ATOM 805 C CA . VAL A 1 110 ? 3.874 -8.683 -15.029 1.00 62.50 110 VAL A CA 1
ATOM 806 C C . VAL A 1 110 ? 2.500 -8.077 -14.764 1.00 62.50 110 VAL A C 1
ATOM 808 O O . VAL A 1 110 ? 2.261 -7.527 -13.687 1.00 62.50 110 VAL A O 1
ATOM 811 N N . GLU A 1 111 ? 1.616 -8.146 -15.764 1.00 70.19 111 GLU A N 1
ATOM 812 C CA . GLU A 1 111 ? 0.315 -7.448 -15.786 1.00 70.19 111 GLU A CA 1
ATOM 813 C C . GLU A 1 111 ? -0.509 -7.635 -14.499 1.0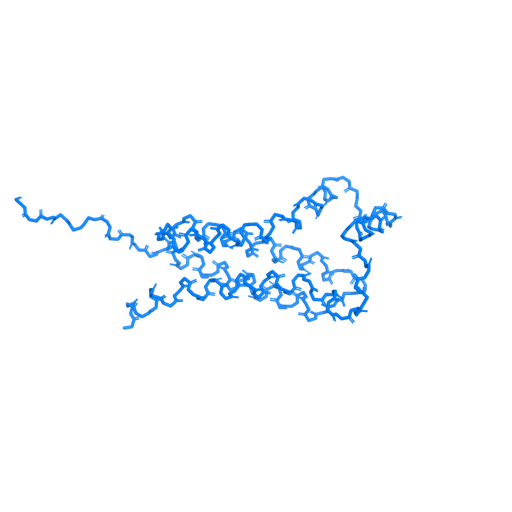0 70.19 111 GLU A C 1
ATOM 815 O O . GLU A 1 111 ? -1.100 -6.684 -13.978 1.00 70.19 111 GLU A O 1
ATOM 820 N N . TRP A 1 112 ? -0.505 -8.844 -13.924 1.00 78.38 112 TRP A N 1
ATOM 821 C CA . TRP A 1 112 ? -1.266 -9.131 -12.707 1.00 78.38 112 TRP A CA 1
ATOM 822 C C . TRP A 1 112 ? -0.694 -8.435 -11.464 1.00 78.38 112 TRP A C 1
ATOM 824 O O . TRP A 1 112 ? -1.463 -7.959 -10.632 1.00 78.38 112 TRP A O 1
ATOM 834 N N . GLY A 1 113 ? 0.634 -8.330 -11.342 1.00 79.38 113 GLY A N 1
ATOM 835 C CA . GLY A 1 113 ? 1.290 -7.704 -10.191 1.00 79.38 113 GLY A CA 1
ATOM 836 C C . GLY A 1 113 ? 0.977 -6.213 -10.124 1.00 79.38 113 GLY A C 1
ATOM 837 O O . GLY A 1 113 ? 0.527 -5.720 -9.092 1.00 79.38 113 GLY A O 1
ATOM 838 N N . ALA A 1 114 ? 1.104 -5.524 -11.261 1.00 81.00 114 ALA A N 1
ATOM 839 C CA . ALA A 1 114 ? 0.761 -4.110 -11.367 1.00 81.00 114 ALA A CA 1
ATOM 840 C C . ALA A 1 114 ? -0.734 -3.855 -11.104 1.00 81.00 114 ALA A C 1
ATOM 842 O O . ALA A 1 114 ? -1.078 -2.951 -10.342 1.00 81.00 114 ALA A O 1
ATOM 843 N N . THR A 1 115 ? -1.622 -4.689 -11.658 1.00 86.12 115 THR A N 1
ATOM 844 C CA . THR A 1 115 ? -3.072 -4.573 -11.431 1.00 86.12 115 THR A CA 1
ATOM 845 C C . THR A 1 115 ? -3.424 -4.732 -9.950 1.00 86.12 115 THR A C 1
ATOM 847 O O . THR A 1 115 ? -4.139 -3.898 -9.389 1.00 86.12 115 THR A O 1
ATOM 850 N N . VAL A 1 116 ? -2.881 -5.758 -9.283 1.00 86.88 116 VAL A N 1
ATOM 851 C CA . VAL A 1 116 ? -3.114 -5.995 -7.849 1.00 86.88 116 VAL A CA 1
ATOM 852 C C . VAL A 1 116 ? -2.563 -4.846 -7.006 1.00 86.88 116 VAL A C 1
ATOM 854 O O . VAL A 1 116 ? -3.261 -4.385 -6.103 1.00 86.88 116 VAL A O 1
ATOM 857 N N . SER A 1 117 ? -1.366 -4.334 -7.307 1.00 86.12 117 SER A N 1
ATOM 858 C CA . SER A 1 117 ? -0.789 -3.196 -6.579 1.00 86.12 117 SER A CA 1
ATOM 859 C C . SER A 1 117 ? -1.613 -1.912 -6.738 1.00 86.12 117 SER A C 1
ATOM 861 O O . SER A 1 117 ? -1.781 -1.184 -5.759 1.00 86.12 117 SER A O 1
ATOM 863 N N . ILE A 1 118 ? -2.177 -1.644 -7.923 1.00 88.44 118 ILE A N 1
ATOM 864 C CA . ILE A 1 118 ? -3.071 -0.493 -8.142 1.00 88.44 118 ILE A CA 1
ATOM 865 C C . ILE A 1 118 ? -4.349 -0.648 -7.318 1.00 88.44 118 ILE A C 1
ATOM 867 O O . ILE A 1 118 ? -4.711 0.262 -6.573 1.00 88.44 118 ILE A O 1
ATOM 871 N N . VAL A 1 119 ? -5.022 -1.798 -7.417 1.00 92.50 119 VAL A N 1
ATOM 872 C CA . VAL A 1 119 ? -6.283 -2.044 -6.700 1.00 92.50 119 VAL A CA 1
ATOM 873 C C . VAL A 1 119 ? -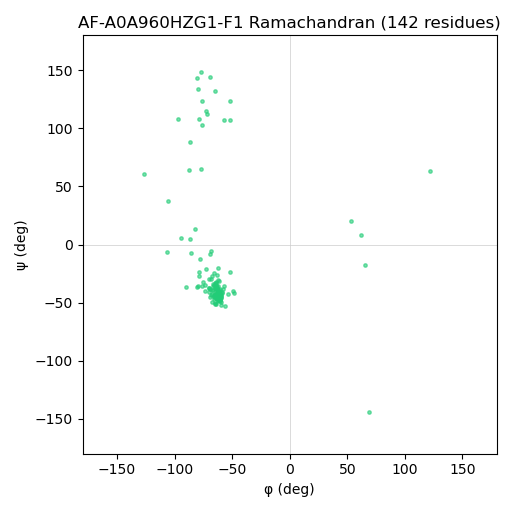6.068 -1.990 -5.188 1.00 92.50 119 VAL A C 1
ATOM 875 O O . VAL A 1 119 ? -6.805 -1.293 -4.488 1.00 92.50 119 VAL A O 1
ATOM 878 N N . ALA A 1 120 ? -5.035 -2.668 -4.682 1.00 89.31 120 ALA A N 1
ATOM 879 C CA . ALA A 1 120 ? -4.696 -2.661 -3.264 1.00 89.31 120 ALA A CA 1
ATOM 880 C C . ALA A 1 120 ? -4.320 -1.255 -2.784 1.00 89.31 120 ALA A C 1
ATOM 882 O O . ALA A 1 120 ? -4.794 -0.831 -1.733 1.00 89.31 120 ALA A O 1
ATOM 883 N N . GLY A 1 121 ? -3.527 -0.512 -3.564 1.00 88.88 121 GLY A N 1
ATOM 884 C CA . GLY A 1 121 ? -3.112 0.848 -3.229 1.00 88.88 121 GLY A CA 1
ATOM 885 C C . GLY A 1 121 ? -4.274 1.845 -3.194 1.00 88.88 121 GLY A C 1
ATOM 886 O O . GLY A 1 121 ? -4.378 2.626 -2.247 1.00 88.88 121 GLY A O 1
ATOM 887 N N . LEU A 1 122 ? -5.198 1.778 -4.158 1.00 92.88 122 LEU A N 1
ATOM 888 C CA . LEU A 1 122 ? -6.419 2.593 -4.160 1.00 92.88 122 LEU A CA 1
ATOM 889 C C . LEU A 1 122 ? -7.337 2.244 -2.983 1.00 92.88 122 LEU A C 1
ATOM 891 O O . LEU A 1 122 ? -7.827 3.144 -2.300 1.00 92.88 122 LEU A O 1
ATOM 895 N N . ALA A 1 123 ? -7.533 0.954 -2.703 1.00 92.06 123 ALA A N 1
ATOM 896 C CA . ALA A 1 123 ? -8.304 0.512 -1.543 1.00 92.06 123 ALA A CA 1
ATOM 897 C C . ALA A 1 123 ? -7.678 1.006 -0.226 1.00 92.06 123 ALA A C 1
ATOM 899 O O . ALA A 1 123 ? -8.402 1.431 0.675 1.00 92.06 123 ALA A O 1
ATOM 900 N N . LEU A 1 124 ? -6.344 1.016 -0.138 1.00 90.25 124 LEU A N 1
ATOM 901 C CA . LEU A 1 124 ? -5.587 1.565 0.989 1.00 90.25 124 LEU A CA 1
ATOM 902 C C . LEU A 1 124 ? -5.840 3.061 1.173 1.00 90.25 124 LEU A C 1
ATOM 904 O O . LEU A 1 124 ? -6.119 3.495 2.286 1.00 90.25 124 LEU A O 1
ATOM 908 N N . LEU A 1 125 ? -5.800 3.840 0.089 1.00 93.00 125 LEU A N 1
ATOM 909 C CA . LEU A 1 125 ? -6.089 5.275 0.129 1.00 93.00 125 LEU A CA 1
ATOM 910 C C . LEU A 1 125 ? -7.510 5.543 0.627 1.00 93.00 125 LEU A C 1
ATOM 912 O O . LEU A 1 125 ? -7.704 6.363 1.526 1.00 93.00 125 LEU A O 1
ATOM 916 N N . VAL A 1 126 ? -8.495 4.813 0.100 1.00 93.94 126 VAL A N 1
ATOM 917 C CA . VAL A 1 126 ? -9.891 4.926 0.542 1.00 93.94 126 VAL A CA 1
ATOM 918 C C . VAL A 1 126 ? -10.019 4.562 2.023 1.00 93.94 126 VAL A C 1
ATOM 920 O O . VAL A 1 126 ? -10.602 5.326 2.792 1.00 93.94 126 VAL A O 1
ATOM 923 N N . ALA A 1 127 ? -9.435 3.442 2.455 1.00 89.31 127 ALA A N 1
ATOM 924 C CA . ALA A 1 127 ? -9.476 3.006 3.849 1.00 89.31 127 ALA A CA 1
ATOM 925 C C . ALA A 1 127 ? -8.797 4.010 4.798 1.00 89.31 127 ALA A C 1
ATOM 927 O O . ALA A 1 127 ? -9.333 4.294 5.872 1.00 89.31 127 ALA A O 1
ATOM 928 N N . SER A 1 128 ? -7.669 4.598 4.391 1.00 89.62 128 SER A N 1
ATOM 929 C CA . SER A 1 128 ? -6.977 5.648 5.143 1.00 89.62 128 SER A CA 1
ATOM 930 C C . SER A 1 128 ? -7.816 6.916 5.277 1.00 89.62 128 SER A C 1
ATOM 932 O O . SER A 1 128 ? -7.933 7.449 6.381 1.00 89.62 128 SER A O 1
ATOM 934 N N . VAL A 1 129 ? -8.443 7.385 4.193 1.00 92.31 129 VAL A N 1
ATOM 935 C CA . V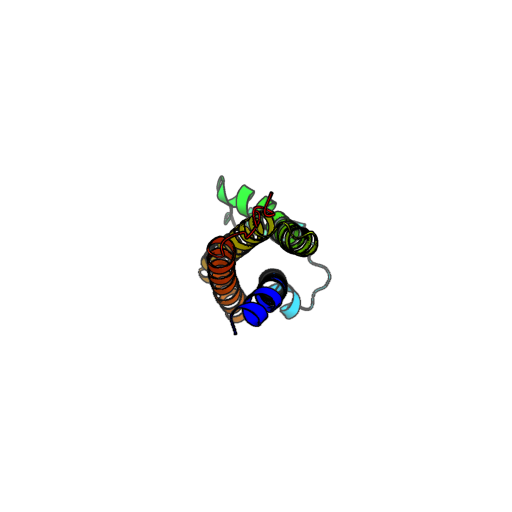AL A 1 129 ? -9.332 8.561 4.223 1.00 92.31 129 VAL A CA 1
ATOM 936 C C . VAL A 1 129 ? -10.532 8.308 5.130 1.00 92.31 129 VAL A C 1
ATOM 938 O O . VAL A 1 129 ? -10.872 9.159 5.957 1.00 92.31 129 VAL A O 1
ATOM 941 N N . LEU A 1 130 ? -11.149 7.128 5.030 1.00 90.00 130 LEU A N 1
ATOM 942 C CA . LEU A 1 130 ? -12.248 6.733 5.909 1.00 90.00 130 LEU A CA 1
ATOM 943 C C . LEU A 1 130 ? -11.810 6.723 7.377 1.00 90.00 130 LEU A C 1
ATOM 945 O O . LEU A 1 130 ? -12.521 7.270 8.219 1.00 90.00 130 LEU A O 1
ATOM 949 N N . LEU A 1 131 ? -10.636 6.164 7.687 1.00 86.50 131 LEU A N 1
ATOM 950 C CA . LEU A 1 131 ? -10.115 6.116 9.054 1.00 86.50 131 LEU A CA 1
ATOM 951 C C . LEU A 1 131 ? -9.835 7.526 9.602 1.00 86.50 131 LEU A C 1
ATOM 953 O O . LEU A 1 131 ? -10.243 7.825 10.726 1.00 86.50 131 LEU A O 1
ATOM 957 N N . LEU A 1 132 ? -9.225 8.409 8.803 1.00 88.25 132 LEU A N 1
ATOM 958 C CA . LEU A 1 132 ? -8.969 9.813 9.162 1.00 88.25 132 LEU A CA 1
ATOM 959 C C . LEU A 1 132 ? -10.255 10.625 9.358 1.00 88.25 132 LEU A C 1
ATOM 961 O O . LEU A 1 132 ? -10.291 11.517 10.204 1.00 88.25 132 LEU A O 1
ATOM 965 N N . SER A 1 133 ? -11.310 10.292 8.614 1.00 87.94 133 SER A N 1
ATOM 966 C CA . SER A 1 133 ? -12.615 10.957 8.705 1.00 87.94 133 SER A CA 1
ATOM 967 C C . SER A 1 133 ? -13.432 10.510 9.919 1.00 87.94 133 SER A C 1
ATOM 969 O O . SER A 1 133 ? -14.439 11.138 10.247 1.00 87.94 133 SER A O 1
ATOM 971 N N . THR A 1 134 ? -13.038 9.431 10.613 1.00 84.00 134 THR A N 1
ATOM 972 C CA . THR A 1 134 ? -13.739 9.019 11.834 1.00 84.00 134 THR A CA 1
ATOM 973 C C . THR A 1 134 ? -13.367 9.922 13.020 1.00 84.00 134 THR A C 1
ATOM 975 O O . THR A 1 134 ? -12.192 10.026 13.370 1.00 84.00 134 THR A O 1
ATOM 978 N N . PRO A 1 135 ? -14.345 10.565 13.690 1.00 74.88 135 PRO A N 1
ATOM 979 C CA . PRO A 1 135 ? -14.049 11.459 14.805 1.00 74.88 135 PRO A CA 1
ATOM 980 C C . PRO A 1 135 ? -13.436 10.702 15.992 1.00 74.88 135 PRO A C 1
ATOM 982 O O . PRO A 1 135 ? -13.962 9.659 16.410 1.00 74.88 135 PRO A O 1
ATOM 985 N N . ASN A 1 136 ? -12.340 11.254 16.534 1.00 69.75 136 ASN A N 1
ATOM 986 C CA . ASN A 1 136 ? -11.692 10.789 17.761 1.00 69.75 136 ASN A CA 1
ATOM 987 C C . ASN A 1 136 ? -12.591 11.198 18.933 1.00 69.75 136 ASN A C 1
ATOM 989 O O . ASN A 1 136 ? -12.808 12.385 19.156 1.00 69.75 136 ASN A O 1
ATOM 993 N N . ARG A 1 137 ? -13.168 10.232 19.652 1.00 62.69 137 ARG A N 1
ATOM 994 C CA . ARG A 1 137 ? -13.908 10.510 20.893 1.00 62.69 137 ARG A CA 1
ATOM 995 C C . ARG A 1 137 ? -12.919 10.491 22.059 1.00 62.69 137 ARG A C 1
ATOM 997 O O . ARG A 1 137 ? -12.980 9.622 22.915 1.00 62.69 137 ARG A O 1
ATOM 1004 N N . GLU A 1 138 ? -11.985 11.428 22.049 1.00 59.94 138 GLU A N 1
ATOM 1005 C CA . GLU A 1 138 ? -11.243 11.811 23.249 1.00 59.94 138 GLU A CA 1
ATOM 1006 C C . GLU A 1 138 ? -11.951 13.052 23.786 1.00 59.94 138 GLU A C 1
ATOM 1008 O O . GLU A 1 138 ? -11.961 14.092 23.133 1.00 59.94 138 GLU A O 1
ATOM 1013 N N . GLY A 1 139 ? -12.661 12.896 24.901 1.00 51.75 139 GLY A N 1
ATOM 1014 C CA . GLY A 1 139 ? -13.537 13.926 25.457 1.00 51.75 139 GLY A CA 1
ATOM 1015 C C . GLY A 1 139 ? -14.978 13.450 25.585 1.00 51.75 139 GLY A C 1
ATOM 1016 O O . GLY A 1 139 ? -15.881 14.001 24.962 1.00 51.75 139 GLY A O 1
ATOM 1017 N N . SER A 1 140 ? -15.215 12.426 26.409 1.00 47.91 140 SER A N 1
ATOM 1018 C CA . SER A 1 140 ? -16.399 12.536 27.262 1.00 47.91 140 SER A CA 1
ATOM 1019 C C . SER A 1 140 ? -15.951 13.468 28.381 1.00 47.91 140 SER A C 1
ATOM 1021 O O . SER A 1 140 ? -15.071 13.054 29.134 1.00 47.91 140 SER A O 1
ATOM 1023 N N . PRO A 1 141 ? -16.423 14.726 28.448 1.00 49.84 141 PRO A N 1
ATOM 1024 C CA . PRO A 1 141 ? -16.298 15.480 29.680 1.00 49.84 141 PRO A CA 1
ATOM 1025 C C . PRO A 1 141 ? -16.992 14.629 30.739 1.00 49.84 141 PRO A C 1
ATOM 1027 O O . PRO A 1 141 ? -18.208 14.430 30.686 1.00 49.84 141 PRO A O 1
ATOM 1030 N N . GLU A 1 142 ? -16.194 14.015 31.613 1.00 62.50 142 GLU A N 1
ATOM 1031 C CA . GLU A 1 142 ? -16.723 13.522 32.868 1.00 62.50 142 GLU A CA 1
ATOM 1032 C C . GLU A 1 142 ? -17.461 14.690 33.498 1.00 62.50 142 GLU A C 1
ATOM 1034 O O . GLU A 1 142 ? -16.946 15.800 33.629 1.00 62.50 142 GLU A O 1
ATOM 1039 N N . GLN A 1 143 ? -18.725 14.414 33.770 1.00 55.69 143 GLN A N 1
ATOM 1040 C CA . GLN A 1 143 ? -19.600 15.226 34.572 1.00 55.69 143 GLN A CA 1
ATOM 1041 C C . GLN A 1 143 ? -18.891 15.509 35.903 1.00 55.69 143 GLN A C 1
ATOM 1043 O O . GLN A 1 143 ? -18.759 14.607 36.729 1.00 55.69 143 GLN A O 1
ATOM 1048 N N . GLN A 1 144 ? -18.435 16.745 36.088 1.00 49.00 144 GLN A N 1
ATOM 1049 C CA . GLN A 1 144 ? -18.204 17.360 37.393 1.00 49.00 144 GLN A CA 1
ATOM 1050 C C . GLN A 1 144 ? -18.870 18.729 37.396 1.00 49.00 144 GLN A C 1
ATOM 1052 O O . GLN A 1 144 ? -18.666 19.482 36.416 1.00 49.00 144 GLN A O 1
#

Solvent-accessible surface area (backbone atoms only — not comparable to full-atom values): 7796 Å² total; per-residue (Å²): 110,72,70,58,53,64,66,46,47,61,56,51,49,46,53,33,43,53,50,28,52,53,26,73,45,37,68,59,72,72,64,72,62,88,76,74,47,78,64,52,60,52,51,52,39,60,71,68,64,78,43,66,69,70,60,32,54,47,57,66,53,46,64,63,43,42,58,52,34,36,51,50,12,45,49,26,42,74,70,66,38,52,62,61,10,26,50,30,34,29,52,35,11,52,51,34,30,53,51,22,59,58,48,64,72,43,96,86,50,60,65,68,29,32,51,49,10,33,53,30,9,52,51,27,36,52,52,19,51,54,56,64,68,52,82,80,85,80,74,75,78,76,91,122

Secondary structure (DSSP, 8-state):
-HHHHHHHHHHHHHHHHHHHHHHHTHHHHHH--TT--HHHHHHHHHHTT---THHHHHHHHHHHHHHHHHHHHHHHHHTT-HHHHHHHHHHHHHHHHHHHHHHTTSTT--HHHHHHHHHHHHHHHHHHHHHHHS----------

pLDDT: mean 75.12, std 14.01, range [47.31, 93.94]

Radius of gyration: 18.12 Å; Cα contacts (8 Å, |Δi|>4): 141; chains: 1; bounding box: 46×36×60 Å

Mean predicted aligned error: 10.11 Å

Sequence (144 aa):
MVKVARIALPWVIAALVAVAVGSTFAPWFRSGDVTRTSYETIRTAARLDLLDGSAATVARFGWSFVPLMGCLAVLALLLEHRRVGALFAAIVGAASVALAAVVSRAPDNVEWGATVSIVAGLALLVASVLLLSTPNREGSPEQQ